Protein AF-A0A328SPN2-F1 (afdb_monomer_lite)

Secondary structure (DSSP, 8-state):
------------------------EEE--EEEETT-EEEEEEEES-TT---SEEEEEETTEEPB-TTSPBP-EEPBTTEEEEEEE--TTPPSEEEEEEEEEEETTEEEEEEEEEEEEEPP---

Foldseek 3Di:
DDDDPPPDPPPPDDDDPPPDPPKAKEWEEAEEAAQDKDKTKIFIPAQVDQFWWKWKDKQNHTAADPVRHGDTFTDHRRMTIDIGGHHNPDDFDKIKIKIWTDGPPDDIYIYIYIYGHDYDPPD

Sequence (123 aa):
SGSTQCDKLTSEKTELTVTPKELTLTTENITATAGTTTTLTATFNDDTLNTGKVVFKVNGKTVKDENGKVIYAKVVNGQVSVEYTLPESMKAGNYTITAVYTSPNSEKLTAEATLTVAKASNN

Structure (mmCIF, N/CA/C/O backbone):
data_AF-A0A328SPN2-F1
#
_entry.id   AF-A0A328SPN2-F1
#
loop_
_atom_site.group_PDB
_atom_site.id
_atom_site.type_symbol
_atom_site.label_atom_id
_atom_site.label_alt_id
_atom_site.label_comp_id
_atom_site.label_asym_id
_atom_site.label_entity_id
_atom_site.label_seq_id
_atom_site.pdbx_PDB_ins_code
_atom_site.Cartn_x
_atom_site.Cartn_y
_atom_site.Cartn_z
_atom_site.occupancy
_atom_site.B_iso_or_equiv
_atom_site.auth_seq_id
_atom_site.auth_comp_id
_atom_site.auth_asym_id
_atom_site.auth_atom_id
_atom_site.pdbx_PDB_model_num
ATOM 1 N N . SER A 1 1 ? 42.173 -7.570 25.280 1.00 43.69 1 SER A N 1
ATOM 2 C CA . SER A 1 1 ? 41.361 -6.397 24.901 1.00 43.69 1 SER A CA 1
ATOM 3 C C . SER A 1 1 ? 41.631 -6.137 23.431 1.00 43.69 1 SER A C 1
ATOM 5 O O . SER A 1 1 ? 42.754 -5.807 23.107 1.00 43.69 1 SER A O 1
ATOM 7 N N . GLY A 1 2 ? 40.783 -6.476 22.467 1.00 51.25 2 GLY A N 1
ATOM 8 C CA . GLY A 1 2 ? 39.332 -6.359 22.453 1.00 51.25 2 GLY A CA 1
ATOM 9 C C . GLY A 1 2 ? 38.983 -5.088 21.686 1.00 51.25 2 GLY A C 1
ATOM 10 O O . GLY A 1 2 ? 38.875 -4.046 22.319 1.00 51.25 2 GLY A O 1
ATOM 11 N N . SER A 1 3 ? 38.902 -5.185 20.354 1.00 55.75 3 SER A N 1
ATOM 12 C CA . SER A 1 3 ? 37.994 -4.441 19.460 1.00 55.75 3 SER A CA 1
ATOM 13 C C . SER A 1 3 ? 38.424 -4.662 18.010 1.00 55.75 3 SER A C 1
ATOM 15 O O . SER A 1 3 ? 39.330 -4.015 17.499 1.00 55.75 3 SER A O 1
ATOM 17 N N . THR A 1 4 ? 37.772 -5.618 17.354 1.00 43.88 4 THR A N 1
ATOM 18 C CA . THR A 1 4 ? 37.669 -5.677 15.896 1.00 43.88 4 THR A CA 1
ATOM 19 C C . THR A 1 4 ? 36.889 -4.454 15.438 1.00 43.88 4 THR A C 1
ATOM 21 O O . THR A 1 4 ? 35.688 -4.346 15.685 1.00 43.88 4 THR A O 1
ATOM 24 N N . GLN A 1 5 ? 37.591 -3.524 14.806 1.00 52.28 5 GLN A N 1
ATOM 25 C CA . GLN A 1 5 ? 37.007 -2.398 14.105 1.00 52.28 5 GLN A CA 1
ATOM 26 C C . GLN A 1 5 ? 36.361 -2.970 12.840 1.00 52.28 5 GLN A C 1
ATOM 28 O O . GLN A 1 5 ? 37.025 -3.340 11.878 1.00 52.28 5 GLN A O 1
ATOM 33 N N . CYS A 1 6 ? 35.053 -3.201 12.910 1.00 48.41 6 CYS A N 1
ATOM 34 C CA . CYS A 1 6 ? 34.244 -3.532 11.753 1.00 48.41 6 CYS A CA 1
ATOM 35 C C . CYS A 1 6 ? 34.095 -2.254 10.926 1.00 48.41 6 CYS A C 1
ATOM 37 O O . CYS A 1 6 ? 33.157 -1.478 11.119 1.00 48.41 6 CYS A O 1
ATOM 39 N N . ASP A 1 7 ? 35.066 -2.028 10.044 1.00 49.19 7 ASP A N 1
ATOM 40 C CA . ASP A 1 7 ? 34.957 -1.087 8.943 1.00 49.19 7 ASP A CA 1
ATOM 41 C C . ASP A 1 7 ? 33.705 -1.440 8.144 1.00 49.19 7 ASP A C 1
ATOM 43 O O . ASP A 1 7 ? 33.605 -2.450 7.442 1.00 49.19 7 ASP A O 1
ATOM 47 N N . LYS A 1 8 ? 32.685 -0.616 8.360 1.00 45.72 8 LYS A N 1
ATOM 48 C CA . LYS A 1 8 ? 31.441 -0.620 7.618 1.00 45.72 8 LYS A CA 1
ATOM 49 C C . LYS A 1 8 ? 31.827 -0.379 6.164 1.00 45.72 8 LYS A C 1
ATOM 51 O O . LYS A 1 8 ? 32.244 0.721 5.823 1.00 45.72 8 LYS A O 1
ATOM 56 N N . LEU A 1 9 ? 31.719 -1.423 5.345 1.00 42.84 9 LEU A N 1
ATOM 57 C CA . LEU A 1 9 ? 31.901 -1.386 3.898 1.00 42.84 9 LEU A CA 1
ATOM 58 C C . LE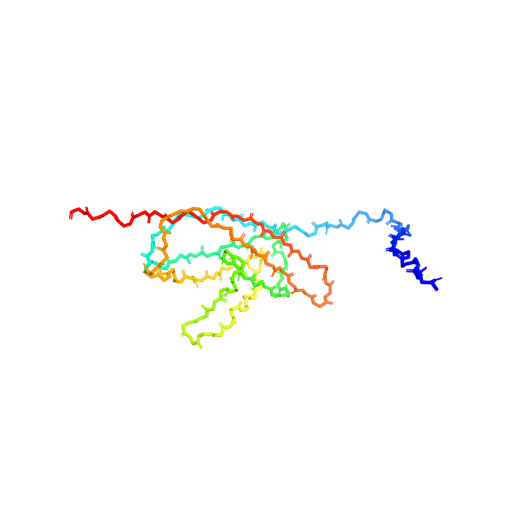U A 1 9 ? 31.040 -0.257 3.311 1.00 42.84 9 LEU A C 1
ATOM 60 O O . LEU A 1 9 ? 29.857 -0.443 3.027 1.00 42.84 9 LEU A O 1
ATOM 64 N N . THR A 1 10 ? 31.624 0.928 3.152 1.00 47.28 10 THR A N 1
ATOM 65 C CA . THR A 1 10 ? 31.104 1.948 2.252 1.00 47.28 10 THR A CA 1
ATOM 66 C C . THR A 1 10 ? 31.436 1.424 0.864 1.00 47.28 10 THR A C 1
ATOM 68 O O . THR A 1 10 ? 32.588 1.362 0.446 1.00 47.28 10 THR A O 1
ATOM 71 N N . SER A 1 11 ? 30.419 0.887 0.198 1.00 44.78 11 SER A N 1
ATOM 72 C CA . SER A 1 11 ? 30.539 0.495 -1.198 1.00 44.78 11 SER A CA 1
ATOM 73 C C . SER A 1 11 ? 30.584 1.775 -2.025 1.00 44.78 11 SER A C 1
ATOM 75 O O . SER A 1 11 ? 29.546 2.320 -2.385 1.00 44.78 11 SER A O 1
ATOM 77 N N . GLU A 1 12 ? 31.782 2.278 -2.304 1.00 49.69 12 GLU A N 1
ATOM 78 C CA . GLU A 1 12 ? 31.994 3.243 -3.382 1.00 49.69 12 GLU A CA 1
ATOM 79 C C . GLU A 1 12 ? 31.922 2.485 -4.711 1.00 49.69 12 GLU A C 1
ATOM 81 O O . GLU A 1 12 ? 32.922 2.024 -5.259 1.00 49.69 12 GLU A O 1
ATOM 86 N N . LYS A 1 13 ? 30.699 2.300 -5.216 1.00 45.00 13 LYS A N 1
ATOM 87 C CA . LYS A 1 13 ? 30.462 1.797 -6.570 1.00 45.00 13 LYS A CA 1
ATOM 88 C C . LYS A 1 13 ? 30.538 2.979 -7.535 1.00 45.00 13 LYS A C 1
ATOM 90 O O . LYS A 1 13 ? 29.569 3.704 -7.733 1.00 45.00 13 LYS A O 1
ATOM 95 N N . THR A 1 14 ? 31.722 3.187 -8.101 1.00 50.28 14 THR A N 1
ATOM 96 C CA . THR A 1 14 ? 31.916 4.007 -9.304 1.00 50.28 14 THR A CA 1
ATOM 97 C C . THR A 1 14 ? 31.395 3.218 -10.497 1.00 50.28 14 THR A C 1
ATOM 99 O O . THR A 1 14 ? 31.971 2.176 -10.763 1.00 50.28 14 THR A O 1
ATOM 102 N N . GLU A 1 15 ? 30.374 3.679 -11.231 1.00 36.97 15 GLU A N 1
ATOM 103 C CA . GLU A 1 15 ? 30.016 3.095 -12.537 1.00 36.97 15 GLU A CA 1
ATOM 104 C C . GLU A 1 15 ? 29.089 4.017 -13.369 1.00 36.97 15 GLU A C 1
ATOM 106 O O . GLU A 1 15 ? 27.953 4.277 -12.993 1.00 36.97 15 GLU A O 1
ATOM 111 N N . LEU A 1 16 ? 29.620 4.496 -14.505 1.00 35.09 16 LEU A N 1
ATOM 112 C CA . LEU A 1 16 ? 28.966 4.789 -15.799 1.00 35.09 16 LEU A CA 1
ATOM 113 C C . LEU A 1 16 ? 27.556 5.430 -15.795 1.00 35.09 16 LEU A C 1
ATOM 115 O O . LEU A 1 16 ? 26.543 4.755 -15.639 1.00 35.09 16 LEU A O 1
ATOM 119 N N . THR A 1 17 ? 27.475 6.716 -16.154 1.00 35.28 17 THR A N 1
ATOM 120 C CA . THR A 1 17 ? 26.235 7.446 -16.483 1.00 35.28 17 THR A CA 1
ATOM 121 C C . THR A 1 17 ? 25.639 7.009 -17.830 1.00 35.28 17 THR A C 1
ATOM 123 O O . THR A 1 17 ? 25.603 7.756 -18.804 1.00 35.28 17 THR A O 1
ATOM 126 N N . VAL A 1 18 ? 25.115 5.788 -17.893 1.00 37.69 18 VAL A N 1
ATOM 127 C CA . VAL A 1 18 ? 23.928 5.522 -18.713 1.00 37.69 18 VAL A CA 1
ATOM 128 C C . VAL A 1 18 ? 22.783 5.954 -17.822 1.00 37.69 18 VAL A C 1
ATOM 130 O O . VAL A 1 18 ? 22.556 5.262 -16.845 1.00 37.69 18 VAL A O 1
ATOM 133 N N . THR A 1 19 ? 22.130 7.095 -18.065 1.00 43.31 19 THR A N 1
ATOM 134 C CA . THR A 1 19 ? 20.940 7.488 -17.290 1.00 43.31 19 THR A CA 1
ATOM 135 C C . THR A 1 19 ? 19.914 6.364 -17.437 1.00 43.31 19 THR A C 1
ATOM 137 O O . THR A 1 19 ? 19.288 6.266 -18.497 1.00 43.31 19 THR A O 1
ATOM 140 N N . PRO A 1 20 ? 19.767 5.455 -16.454 1.00 54.03 20 PRO A N 1
ATOM 141 C CA . PRO A 1 20 ? 18.756 4.426 -16.549 1.00 54.03 20 PRO A CA 1
ATOM 142 C C . PRO A 1 20 ? 17.435 5.170 -16.399 1.00 54.03 20 PRO A C 1
ATOM 144 O O . PRO A 1 20 ? 17.353 6.149 -15.654 1.00 54.03 20 PRO A O 1
ATOM 147 N N . LYS A 1 21 ? 16.383 4.746 -17.095 1.00 59.94 21 LYS A N 1
ATOM 148 C CA . LYS A 1 21 ? 15.044 5.203 -16.727 1.00 59.94 21 LYS A CA 1
ATOM 149 C C . LYS A 1 21 ? 14.805 4.711 -15.298 1.00 59.94 21 LYS A C 1
ATOM 151 O O . LYS A 1 21 ? 14.551 3.526 -15.098 1.00 59.94 21 LYS A O 1
ATOM 156 N N . GLU A 1 22 ? 14.992 5.590 -14.316 1.00 74.44 22 GLU A N 1
ATOM 157 C CA . GLU A 1 22 ? 14.819 5.250 -12.910 1.00 74.44 22 GLU A CA 1
ATOM 158 C C . GLU A 1 22 ? 13.347 4.930 -12.705 1.00 74.44 22 GLU A C 1
ATOM 160 O O . GLU A 1 22 ? 12.478 5.796 -12.816 1.00 74.44 22 GLU A O 1
ATOM 165 N N . LEU A 1 23 ? 13.056 3.654 -12.487 1.00 85.44 23 LEU A N 1
ATOM 166 C CA . LEU A 1 23 ? 11.712 3.220 -12.175 1.00 85.44 23 LEU A CA 1
ATOM 167 C C . LEU A 1 23 ? 11.364 3.783 -10.794 1.00 85.44 23 LEU A C 1
ATOM 169 O O . LEU A 1 23 ? 12.057 3.499 -9.820 1.00 85.44 23 LEU A O 1
ATOM 173 N N . THR A 1 24 ? 10.304 4.578 -10.702 1.00 88.25 24 THR A N 1
ATOM 174 C CA . THR A 1 24 ? 9.827 5.117 -9.425 1.00 88.25 24 THR A CA 1
ATOM 175 C C . THR A 1 24 ? 8.490 4.495 -9.072 1.00 88.25 24 THR A C 1
ATOM 177 O O . THR A 1 24 ? 7.689 4.175 -9.947 1.00 88.25 24 THR A O 1
ATOM 180 N N . LEU A 1 25 ? 8.271 4.297 -7.773 1.00 91.75 25 LEU A N 1
ATOM 181 C CA . LEU A 1 25 ? 7.007 3.847 -7.209 1.00 91.75 25 LEU A CA 1
ATOM 182 C C . LEU A 1 25 ? 6.399 5.011 -6.436 1.00 91.75 25 LEU A C 1
ATOM 184 O O . LEU A 1 25 ? 7.073 5.625 -5.611 1.00 91.75 25 LEU A O 1
ATOM 188 N N . THR A 1 26 ? 5.126 5.281 -6.669 1.00 92.56 26 THR A N 1
ATOM 189 C CA . THR A 1 26 ? 4.337 6.242 -5.906 1.00 92.56 26 THR A CA 1
ATOM 190 C C . THR A 1 26 ? 3.115 5.545 -5.328 1.00 92.56 26 THR A C 1
ATOM 192 O O . THR A 1 26 ? 2.639 4.532 -5.837 1.00 92.56 26 THR A O 1
ATOM 195 N N . THR A 1 27 ? 2.631 6.054 -4.205 1.00 93.38 27 THR A N 1
ATOM 196 C CA . THR A 1 27 ? 1.379 5.627 -3.582 1.00 93.38 27 THR A CA 1
ATOM 197 C C . THR A 1 27 ? 0.687 6.868 -3.037 1.00 93.38 27 THR A C 1
ATOM 199 O O . THR A 1 27 ? 1.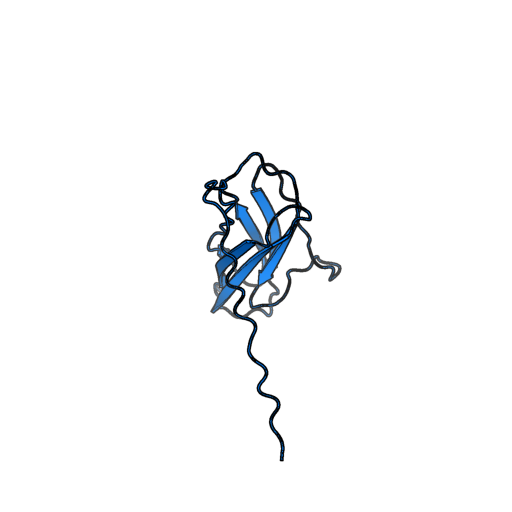340 7.885 -2.788 1.00 93.38 27 THR A O 1
ATOM 202 N N . GLU A 1 28 ? -0.631 6.814 -2.910 1.00 90.88 28 GLU A N 1
ATOM 203 C CA . GLU A 1 28 ? -1.447 7.972 -2.569 1.00 90.88 28 GLU A CA 1
ATOM 204 C C . GLU A 1 28 ? -1.925 7.910 -1.121 1.00 90.88 28 GLU A C 1
ATOM 206 O O . GLU A 1 28 ? -2.041 6.842 -0.513 1.00 90.88 28 GLU A O 1
ATOM 211 N N . ASN A 1 29 ? -2.182 9.084 -0.546 1.00 92.75 29 ASN A N 1
ATOM 212 C CA . ASN A 1 29 ? -2.792 9.179 0.768 1.00 92.75 29 ASN A CA 1
ATOM 213 C C . ASN A 1 29 ? -4.254 8.729 0.705 1.00 92.75 29 ASN A C 1
ATOM 215 O O . ASN A 1 29 ? -4.988 9.003 -0.239 1.00 92.75 29 ASN A O 1
ATOM 219 N N . ILE A 1 30 ? -4.680 8.020 1.742 1.00 91.81 30 ILE A N 1
ATOM 220 C CA . ILE A 1 30 ? -5.993 7.384 1.777 1.00 91.81 30 ILE A CA 1
ATOM 221 C C . ILE A 1 30 ? -6.678 7.785 3.068 1.00 91.81 30 ILE A C 1
ATOM 223 O O . ILE A 1 30 ? -6.059 7.810 4.131 1.00 91.81 30 ILE A O 1
ATOM 227 N N . THR A 1 31 ? -7.969 8.085 2.986 1.00 91.94 31 THR A N 1
ATOM 228 C CA . THR A 1 31 ? -8.814 8.270 4.166 1.00 91.94 31 THR A CA 1
ATOM 229 C C . THR A 1 31 ? -9.833 7.147 4.205 1.00 91.94 31 THR A C 1
ATOM 231 O O . THR A 1 31 ? -10.576 6.958 3.248 1.00 91.94 31 THR A O 1
ATOM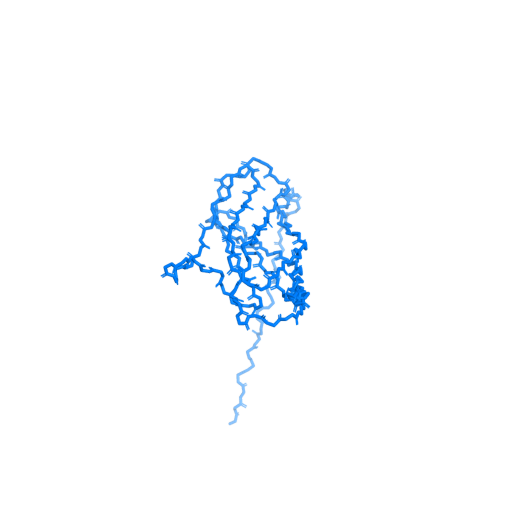 234 N N . ALA A 1 32 ? -9.854 6.401 5.303 1.00 91.19 32 ALA A N 1
ATOM 235 C CA . ALA A 1 32 ? -10.760 5.277 5.500 1.00 91.19 32 ALA A CA 1
ATOM 236 C C . ALA A 1 32 ? -11.331 5.307 6.918 1.00 91.19 32 ALA A C 1
ATOM 238 O O . ALA A 1 32 ? -10.807 5.982 7.803 1.00 91.19 32 ALA A O 1
ATOM 239 N N . THR A 1 33 ? -12.398 4.559 7.157 1.00 90.62 33 THR A N 1
ATOM 240 C CA . THR A 1 33 ? -12.954 4.370 8.502 1.00 90.62 33 THR A CA 1
ATOM 241 C C . THR A 1 33 ? -12.592 2.970 8.994 1.00 90.62 33 THR A C 1
ATOM 243 O O . THR A 1 33 ? -12.490 2.031 8.201 1.00 90.62 33 THR A O 1
ATOM 246 N N . ALA A 1 34 ? -12.359 2.804 10.296 1.00 89.56 34 ALA A N 1
ATOM 247 C CA . ALA A 1 34 ? -12.157 1.470 10.864 1.00 89.56 34 ALA A CA 1
ATOM 248 C C . ALA A 1 34 ? -13.356 0.563 10.518 1.00 89.56 34 ALA A C 1
ATOM 250 O O . ALA A 1 34 ? -14.497 1.016 10.574 1.00 89.56 34 ALA A O 1
ATOM 251 N N . GLY A 1 35 ? -13.096 -0.686 10.122 1.00 86.88 35 GLY A N 1
ATOM 252 C CA . GLY A 1 35 ? -14.129 -1.622 9.658 1.00 86.88 35 GLY A CA 1
ATOM 253 C C . GLY A 1 35 ? -14.502 -1.513 8.179 1.00 86.88 35 GLY A C 1
ATOM 254 O O . GLY A 1 35 ? -15.306 -2.309 7.706 1.00 86.88 35 GLY A O 1
ATOM 255 N N . THR A 1 36 ? -13.936 -0.560 7.431 1.00 89.94 36 THR A N 1
ATOM 256 C CA . THR A 1 36 ? -14.207 -0.411 5.991 1.00 89.94 36 THR A CA 1
ATOM 257 C C . THR A 1 36 ? -13.090 -0.995 5.135 1.00 89.94 36 THR A C 1
ATOM 259 O O . THR A 1 36 ? -11.918 -1.016 5.527 1.00 89.94 36 THR A O 1
ATOM 262 N N . THR A 1 37 ? -13.458 -1.470 3.948 1.00 90.81 37 THR A N 1
ATOM 263 C CA . THR A 1 37 ? -12.501 -1.861 2.913 1.00 90.81 37 THR A CA 1
ATOM 264 C C . THR A 1 37 ? -12.033 -0.624 2.165 1.00 90.81 37 THR A C 1
ATOM 266 O O . THR A 1 37 ? -12.846 0.160 1.682 1.00 90.81 37 THR A O 1
ATOM 269 N N . THR A 1 38 ? -10.717 -0.452 2.074 1.00 91.19 38 THR A N 1
ATOM 270 C CA . THR A 1 38 ? -10.082 0.598 1.280 1.00 91.19 38 THR A CA 1
ATOM 271 C C . THR A 1 38 ? -9.188 -0.012 0.215 1.00 91.19 38 THR A C 1
ATOM 273 O O . THR A 1 38 ? -8.599 -1.071 0.423 1.00 91.19 38 THR A O 1
ATOM 276 N N . THR A 1 39 ? -9.018 0.686 -0.901 1.00 93.06 39 THR A N 1
ATOM 277 C CA . THR A 1 39 ? -8.111 0.253 -1.966 1.00 93.06 39 THR A CA 1
ATOM 278 C C . THR A 1 39 ? -6.767 0.945 -1.811 1.00 93.06 39 THR A C 1
ATOM 280 O O . THR A 1 39 ? -6.682 2.165 -1.901 1.00 93.06 39 THR A O 1
ATOM 283 N N . LEU A 1 40 ? -5.714 0.168 -1.577 1.00 92.56 40 LEU A N 1
ATOM 284 C CA . LEU A 1 40 ? -4.334 0.633 -1.610 1.00 92.56 40 LEU A CA 1
ATOM 285 C C . LEU A 1 40 ? -3.842 0.584 -3.053 1.00 92.56 40 LEU A C 1
ATOM 287 O O . LEU A 1 40 ? -3.768 -0.494 -3.647 1.00 92.56 40 LEU A O 1
ATOM 291 N N . THR A 1 41 ? -3.505 1.741 -3.608 1.00 93.38 41 THR A N 1
ATOM 292 C CA . THR A 1 41 ? -2.960 1.869 -4.958 1.00 93.38 41 THR A CA 1
ATOM 293 C C . THR A 1 41 ? -1.473 2.183 -4.899 1.00 93.38 41 THR A C 1
ATOM 295 O O . THR A 1 41 ? -0.993 2.927 -4.036 1.00 93.38 41 THR A O 1
ATOM 298 N N . ALA A 1 42 ? -0.718 1.594 -5.818 1.00 92.94 42 ALA A N 1
ATOM 299 C CA . ALA A 1 42 ? 0.617 2.067 -6.123 1.00 92.94 42 ALA A CA 1
ATOM 300 C C . ALA A 1 42 ? 0.815 2.124 -7.636 1.00 92.94 42 ALA A C 1
ATOM 302 O O . ALA A 1 42 ? 0.367 1.245 -8.377 1.00 92.94 42 ALA A O 1
ATOM 303 N N . THR A 1 43 ? 1.486 3.177 -8.073 1.00 93.56 43 THR A N 1
ATOM 304 C CA . THR A 1 43 ? 1.654 3.527 -9.477 1.00 93.56 43 THR A CA 1
ATOM 305 C C . THR A 1 43 ? 3.135 3.677 -9.759 1.00 93.56 43 THR A C 1
ATOM 307 O O . THR A 1 43 ? 3.893 4.216 -8.955 1.00 93.56 43 THR A O 1
ATOM 310 N N . PHE A 1 44 ? 3.561 3.160 -10.897 1.00 92.25 44 PHE A N 1
ATOM 311 C CA . PHE A 1 44 ? 4.913 3.290 -11.394 1.00 92.25 44 PHE A CA 1
ATOM 312 C C . PHE A 1 44 ? 4.949 4.381 -12.457 1.00 92.25 44 PHE A C 1
ATOM 314 O O . PHE A 1 44 ? 3.981 4.588 -13.180 1.00 92.25 44 PHE A O 1
ATOM 321 N N . ASN A 1 45 ? 6.092 5.041 -12.614 1.00 90.12 45 ASN A N 1
ATOM 322 C CA . ASN A 1 45 ? 6.327 5.970 -13.728 1.00 90.12 45 ASN A CA 1
ATOM 323 C C . ASN A 1 45 ? 6.520 5.271 -15.096 1.00 90.12 45 ASN A C 1
ATOM 325 O O . ASN A 1 45 ? 6.980 5.891 -16.060 1.00 90.12 45 ASN A O 1
ATOM 329 N N . ASP A 1 46 ? 6.218 3.975 -15.172 1.00 88.06 46 ASP A N 1
ATOM 330 C CA . ASP A 1 46 ? 6.331 3.155 -16.367 1.00 88.06 46 ASP A CA 1
ATOM 331 C C . ASP A 1 46 ? 5.114 2.234 -16.499 1.00 88.06 46 ASP A C 1
ATOM 333 O O . ASP A 1 46 ? 5.038 1.175 -15.875 1.00 88.06 46 ASP A O 1
ATOM 337 N N . ASP A 1 47 ? 4.170 2.631 -17.350 1.00 87.81 47 ASP A N 1
ATOM 338 C CA . ASP A 1 47 ? 2.951 1.872 -17.641 1.00 87.81 47 ASP A CA 1
ATOM 339 C C . ASP A 1 47 ? 3.216 0.576 -18.423 1.00 87.81 47 ASP A C 1
ATOM 341 O O . ASP A 1 47 ? 2.339 -0.272 -18.535 1.00 87.81 47 ASP A O 1
ATOM 345 N N . THR A 1 48 ? 4.422 0.367 -18.960 1.00 87.25 48 THR A N 1
ATOM 346 C CA . THR A 1 48 ? 4.767 -0.890 -19.646 1.00 87.25 48 THR A CA 1
ATOM 347 C C . THR A 1 48 ? 5.223 -1.975 -18.670 1.00 87.25 48 THR A C 1
ATOM 349 O O . THR A 1 48 ? 5.321 -3.155 -19.036 1.00 87.25 48 THR A O 1
ATOM 352 N N . LEU A 1 49 ? 5.438 -1.613 -17.401 1.00 87.06 49 LEU A N 1
ATOM 353 C CA . LEU A 1 49 ? 5.852 -2.531 -16.356 1.00 87.06 49 LEU A CA 1
ATOM 354 C C . LEU A 1 49 ? 4.735 -3.527 -16.016 1.00 87.06 49 LEU A C 1
ATOM 356 O O . LEU A 1 49 ? 3.713 -3.191 -15.426 1.00 87.06 49 LEU A O 1
ATOM 360 N N . ASN A 1 50 ? 4.960 -4.797 -16.345 1.00 88.00 50 ASN A N 1
ATOM 361 C CA . ASN A 1 50 ? 4.028 -5.902 -16.079 1.00 88.00 50 ASN A CA 1
ATOM 362 C C . ASN A 1 50 ? 4.681 -7.043 -15.274 1.00 88.00 50 ASN A C 1
ATOM 364 O O . ASN A 1 50 ? 4.221 -8.192 -15.260 1.00 88.00 50 ASN A O 1
ATOM 368 N N . THR A 1 51 ? 5.809 -6.734 -14.635 1.00 87.25 51 THR A N 1
ATOM 369 C CA . THR A 1 51 ? 6.665 -7.683 -13.920 1.00 87.25 51 THR A CA 1
ATOM 370 C C . THR A 1 51 ? 6.859 -7.264 -12.474 1.00 87.25 51 THR A C 1
ATOM 372 O O . THR A 1 51 ? 6.786 -6.086 -12.145 1.00 87.25 51 THR A O 1
ATOM 375 N N . GLY A 1 52 ? 7.168 -8.234 -11.615 1.00 89.12 52 GLY A N 1
ATOM 376 C CA . GLY A 1 52 ? 7.389 -7.996 -10.194 1.00 89.12 52 GLY A CA 1
ATOM 377 C C . GLY A 1 52 ? 6.106 -8.034 -9.366 1.00 89.12 52 GLY A C 1
ATOM 378 O O . GLY A 1 52 ? 5.019 -8.374 -9.845 1.00 89.12 52 GLY A O 1
ATOM 379 N N . LYS A 1 53 ? 6.272 -7.780 -8.071 1.00 92.50 53 LYS A N 1
ATOM 380 C CA . LYS A 1 53 ? 5.220 -7.867 -7.058 1.00 92.50 53 LYS A CA 1
ATOM 381 C C . LYS A 1 53 ? 5.331 -6.684 -6.113 1.00 92.50 53 LYS A C 1
ATOM 383 O O . LYS A 1 53 ? 6.439 -6.281 -5.771 1.00 92.50 53 LYS A O 1
ATOM 388 N N . VAL A 1 54 ? 4.197 -6.181 -5.650 1.00 93.56 54 VAL A N 1
ATOM 389 C CA . VAL A 1 54 ? 4.113 -5.158 -4.611 1.00 93.56 54 VAL A CA 1
ATOM 390 C C . VAL A 1 54 ? 3.483 -5.759 -3.366 1.00 93.56 54 VAL A C 1
ATOM 392 O O . VAL A 1 54 ? 2.501 -6.500 -3.428 1.00 93.56 54 VAL A O 1
ATOM 395 N N . VAL A 1 55 ? 4.085 -5.450 -2.226 1.00 94.31 55 VAL A N 1
ATOM 396 C CA . VAL A 1 55 ? 3.585 -5.795 -0.902 1.00 94.31 55 VAL A CA 1
ATOM 397 C C . VAL A 1 55 ? 3.286 -4.502 -0.169 1.00 94.31 55 VAL A C 1
ATOM 399 O O . VAL A 1 55 ? 4.172 -3.665 -0.001 1.00 94.31 55 VAL A O 1
ATOM 402 N N . PHE A 1 56 ? 2.054 -4.362 0.302 1.00 94.31 56 PHE A N 1
ATOM 403 C CA . PHE A 1 56 ? 1.659 -3.230 1.126 1.00 94.31 56 PHE A CA 1
ATOM 404 C C . PHE A 1 56 ? 1.863 -3.541 2.605 1.00 94.31 56 PHE A C 1
ATOM 406 O O . PHE A 1 56 ? 1.630 -4.658 3.078 1.00 94.31 56 PHE A O 1
ATOM 413 N N . LYS A 1 57 ? 2.293 -2.530 3.350 1.00 93.56 57 LYS A N 1
ATOM 414 C CA . LYS A 1 57 ? 2.349 -2.544 4.806 1.00 93.56 57 LYS A CA 1
ATOM 415 C C . LYS A 1 57 ? 1.579 -1.353 5.336 1.00 93.56 57 LYS A C 1
ATOM 417 O O . LYS A 1 57 ? 1.744 -0.255 4.829 1.00 93.56 57 LYS A O 1
ATOM 422 N N . VAL A 1 58 ? 0.791 -1.565 6.375 1.00 92.50 58 VAL A N 1
ATOM 423 C CA . VAL A 1 58 ? 0.103 -0.506 7.105 1.00 92.50 58 VAL A CA 1
ATOM 424 C C . VAL A 1 58 ? 0.662 -0.497 8.519 1.00 92.50 58 VAL A C 1
ATOM 426 O O . VAL A 1 58 ? 0.632 -1.510 9.220 1.00 92.50 58 VAL A O 1
ATOM 429 N N . ASN A 1 59 ? 1.225 0.636 8.931 1.00 88.81 59 ASN A N 1
ATOM 430 C CA . ASN A 1 59 ? 1.881 0.816 10.223 1.00 88.81 59 ASN A CA 1
ATOM 431 C C . ASN A 1 59 ? 2.972 -0.240 10.497 1.00 88.81 59 ASN A C 1
ATOM 433 O O . ASN A 1 59 ? 3.011 -0.866 11.558 1.00 88.81 59 ASN A O 1
ATOM 437 N N . GLY A 1 60 ? 3.786 -0.540 9.479 1.00 86.25 60 GLY A N 1
ATOM 438 C CA . GLY A 1 60 ? 4.827 -1.574 9.532 1.00 86.25 60 GLY A CA 1
ATOM 439 C C . GLY A 1 60 ? 4.322 -3.024 9.480 1.00 86.25 60 GLY A C 1
ATOM 440 O O . GLY A 1 60 ? 5.131 -3.938 9.306 1.00 86.25 60 GLY A O 1
ATOM 441 N N . LYS A 1 61 ? 3.006 -3.263 9.567 1.00 89.88 61 LYS A N 1
ATOM 442 C CA . LYS A 1 61 ? 2.406 -4.597 9.453 1.00 89.88 61 LYS A CA 1
ATOM 443 C C . LYS A 1 61 ? 2.058 -4.902 8.007 1.00 89.88 61 LYS A C 1
ATOM 445 O O . LYS A 1 61 ? 1.391 -4.115 7.349 1.00 89.88 61 LYS A O 1
ATOM 450 N N . THR A 1 62 ? 2.476 -6.061 7.521 1.00 91.69 62 THR A N 1
ATOM 451 C CA . THR A 1 62 ? 2.137 -6.504 6.168 1.00 91.69 62 THR A CA 1
ATOM 452 C C . THR A 1 62 ? 0.636 -6.720 6.029 1.00 91.69 62 THR A C 1
ATOM 454 O O . THR A 1 62 ? 0.030 -7.394 6.865 1.00 91.69 62 THR A O 1
ATOM 457 N N . VAL A 1 63 ? 0.068 -6.174 4.958 1.00 90.81 63 VAL A N 1
ATOM 458 C CA . VAL A 1 63 ? -1.323 -6.389 4.577 1.00 90.81 63 VAL A CA 1
ATOM 459 C C . VAL A 1 63 ? -1.531 -7.863 4.232 1.00 90.81 63 VAL A C 1
ATOM 461 O O . VAL A 1 63 ? -0.733 -8.489 3.524 1.00 90.81 63 VAL A O 1
ATOM 464 N N . LYS A 1 64 ? -2.596 -8.428 4.794 1.00 89.62 64 LYS A N 1
ATOM 465 C CA . LYS A 1 64 ? -2.966 -9.831 4.659 1.00 89.62 64 LYS A CA 1
ATOM 466 C C . LYS A 1 64 ? -4.396 -9.933 4.153 1.00 89.62 64 LYS A C 1
ATOM 468 O O . LYS A 1 64 ? -5.213 -9.072 4.457 1.00 89.62 64 LYS A O 1
ATOM 473 N N . ASP A 1 65 ? -4.640 -10.996 3.411 1.00 85.56 65 ASP A N 1
ATOM 474 C CA . ASP A 1 65 ? -5.952 -11.429 2.953 1.00 85.56 65 ASP A CA 1
ATOM 475 C C . ASP A 1 65 ? -6.806 -11.934 4.131 1.00 85.56 65 ASP A C 1
ATOM 477 O O . ASP A 1 65 ? -6.272 -12.172 5.222 1.00 85.56 65 ASP A O 1
ATOM 481 N N . GLU A 1 66 ? -8.101 -12.171 3.907 1.00 81.31 66 GLU A N 1
ATOM 482 C CA . GLU A 1 66 ? -9.041 -12.732 4.895 1.00 81.31 66 GLU A CA 1
ATOM 483 C C . GLU A 1 66 ? -8.535 -14.048 5.511 1.00 81.31 66 GLU A C 1
ATOM 485 O O . GLU A 1 66 ? -8.754 -14.334 6.686 1.00 81.31 66 GLU A O 1
ATOM 490 N N . ASN A 1 67 ? -7.747 -14.812 4.750 1.00 83.69 67 ASN A N 1
ATOM 491 C CA . ASN A 1 67 ? -7.121 -16.061 5.191 1.00 83.69 67 ASN A CA 1
ATOM 492 C C . ASN A 1 67 ? -5.839 -15.861 6.032 1.00 83.69 67 ASN A C 1
ATOM 494 O O . ASN A 1 67 ? -5.115 -16.814 6.322 1.00 83.69 67 ASN A O 1
ATOM 498 N N . GLY A 1 68 ? -5.473 -14.618 6.363 1.00 83.25 68 GLY A N 1
ATOM 499 C CA . GLY A 1 68 ? -4.247 -14.283 7.095 1.00 83.25 68 GLY A CA 1
ATOM 500 C C . GLY A 1 68 ? -2.955 -14.428 6.276 1.00 83.25 68 GLY A C 1
ATOM 501 O O . GLY A 1 68 ? -1.850 -14.327 6.830 1.00 83.25 68 GLY A O 1
ATOM 502 N N . LYS A 1 69 ? -3.069 -14.640 4.959 1.00 88.44 69 LYS A N 1
ATOM 503 C CA . LYS A 1 69 ? -1.942 -14.781 4.029 1.00 88.44 69 LYS A CA 1
ATOM 504 C C . LYS A 1 69 ? -1.495 -13.418 3.511 1.00 88.44 69 LYS A C 1
ATOM 506 O O . LYS A 1 69 ? -2.319 -12.575 3.193 1.00 88.44 69 LYS A O 1
ATOM 511 N N . VAL A 1 70 ? -0.184 -13.206 3.390 1.00 89.94 70 VAL A N 1
ATOM 512 C CA . VAL A 1 70 ? 0.368 -11.968 2.811 1.00 89.94 70 VAL A CA 1
ATOM 513 C C . VAL A 1 70 ? -0.138 -11.772 1.381 1.00 89.94 70 VAL A C 1
ATOM 515 O O . VAL A 1 70 ? -0.037 -12.692 0.557 1.00 89.94 70 VAL A O 1
ATOM 518 N N . ILE A 1 71 ? -0.634 -10.565 1.097 1.00 90.69 71 ILE A N 1
ATOM 519 C CA . ILE A 1 71 ? -1.057 -10.173 -0.246 1.00 90.69 71 ILE A CA 1
ATOM 520 C C . ILE A 1 71 ? 0.176 -9.752 -1.043 1.00 90.69 71 ILE A C 1
ATOM 522 O O . ILE A 1 71 ? 0.876 -8.802 -0.694 1.00 90.69 71 ILE A O 1
ATOM 526 N N . TYR A 1 72 ? 0.438 -10.488 -2.121 1.00 91.31 72 TYR A N 1
ATOM 527 C CA . TYR A 1 72 ? 1.441 -10.137 -3.119 1.00 91.31 72 TYR A CA 1
ATOM 528 C C . TYR A 1 72 ? 0.712 -9.721 -4.381 1.00 91.31 72 TYR A C 1
ATOM 530 O O . TYR A 1 72 ? 0.207 -10.571 -5.115 1.00 91.31 72 TYR A O 1
ATOM 538 N N . ALA A 1 73 ? 0.662 -8.423 -4.626 1.00 91.25 73 ALA A N 1
ATOM 539 C CA . ALA A 1 73 ? -0.064 -7.887 -5.754 1.00 91.25 73 ALA A CA 1
ATOM 540 C C . ALA A 1 73 ? 0.852 -7.811 -6.973 1.00 91.25 73 ALA A C 1
ATOM 542 O O . ALA A 1 73 ? 1.990 -7.348 -6.885 1.00 91.25 73 ALA A O 1
ATOM 543 N N . LYS A 1 74 ? 0.395 -8.349 -8.102 1.00 91.62 74 LYS A N 1
ATOM 544 C CA . LYS A 1 74 ? 1.159 -8.324 -9.347 1.00 91.62 74 LYS A CA 1
ATOM 545 C C . LYS A 1 74 ? 1.045 -6.936 -9.968 1.00 91.62 74 LYS A C 1
ATOM 547 O O . LYS A 1 74 ? -0.051 -6.393 -10.028 1.00 91.62 74 LYS A O 1
ATOM 552 N N . VAL A 1 75 ? 2.163 -6.401 -10.450 1.00 91.00 75 VAL A N 1
ATOM 553 C CA . VAL A 1 75 ? 2.143 -5.153 -11.219 1.00 91.00 75 VAL A CA 1
ATOM 554 C C . VAL A 1 75 ? 1.574 -5.436 -12.603 1.00 91.00 75 VAL A C 1
ATOM 556 O O . VAL A 1 75 ? 2.046 -6.342 -13.297 1.00 91.00 75 VAL A O 1
ATOM 559 N N . VAL A 1 76 ? 0.554 -4.675 -12.983 1.00 91.12 76 VAL A N 1
ATOM 560 C CA . VAL A 1 76 ? -0.091 -4.742 -14.293 1.00 91.12 76 VAL A CA 1
ATOM 561 C C . VAL A 1 76 ? -0.147 -3.329 -14.843 1.00 91.12 76 VAL A C 1
ATOM 563 O O . VAL A 1 76 ? -0.694 -2.436 -14.207 1.00 91.12 76 VAL A O 1
ATOM 566 N N . ASN A 1 77 ? 0.434 -3.137 -16.020 1.00 90.88 77 ASN A N 1
ATOM 567 C CA . ASN A 1 77 ? 0.477 -1.863 -16.721 1.00 90.88 77 ASN A CA 1
ATOM 568 C C . ASN A 1 77 ? 0.984 -0.695 -15.846 1.00 90.88 77 ASN A C 1
ATOM 570 O O . ASN A 1 77 ? 0.348 0.351 -15.762 1.00 90.88 77 ASN A O 1
ATOM 574 N N . GLY A 1 78 ? 2.076 -0.915 -15.108 1.00 89.38 78 GLY A N 1
ATOM 575 C CA . GLY A 1 78 ? 2.649 0.078 -14.197 1.00 89.38 78 GLY A CA 1
ATOM 576 C C . GLY A 1 78 ? 1.766 0.427 -13.006 1.00 89.38 78 GLY A C 1
ATOM 577 O O . GLY A 1 78 ? 1.996 1.439 -12.355 1.00 89.38 78 GLY A O 1
ATOM 578 N N . GLN A 1 79 ? 0.763 -0.385 -12.689 1.00 92.19 79 GLN A N 1
ATOM 579 C CA . GLN A 1 79 ? -0.156 -0.103 -11.599 1.00 92.19 79 GLN A CA 1
ATOM 580 C C . GLN A 1 79 ? -0.443 -1.353 -10.777 1.00 92.19 79 GLN A C 1
ATOM 582 O O . GLN A 1 79 ? -0.303 -2.496 -11.225 1.00 92.19 79 GLN A O 1
ATOM 587 N N . VAL A 1 80 ? -0.818 -1.129 -9.526 1.00 93.62 80 VAL A N 1
ATOM 588 C CA . VAL A 1 80 ? -1.236 -2.184 -8.620 1.00 93.62 80 VAL A CA 1
ATOM 589 C C . VAL A 1 80 ? -2.292 -1.656 -7.662 1.00 93.62 80 VAL A C 1
ATOM 591 O O . VAL A 1 80 ? -2.170 -0.554 -7.128 1.00 93.62 80 VAL A O 1
ATOM 594 N N . SER A 1 81 ? -3.322 -2.459 -7.431 1.00 92.12 81 SER A N 1
ATOM 595 C CA . SER A 1 81 ? -4.395 -2.169 -6.490 1.00 92.12 81 SER A CA 1
ATOM 596 C C . SER A 1 81 ? -4.627 -3.377 -5.591 1.00 92.12 81 SER A C 1
ATOM 598 O O . SER A 1 81 ? -4.590 -4.527 -6.034 1.00 92.12 81 SER A O 1
ATOM 600 N N . VAL A 1 82 ? -4.809 -3.115 -4.300 1.00 91.81 82 VAL A N 1
ATOM 601 C CA . VAL A 1 82 ? -5.097 -4.134 -3.291 1.00 91.81 82 VAL A CA 1
ATOM 602 C C . VAL A 1 82 ? -6.206 -3.638 -2.394 1.00 91.81 82 VAL A C 1
ATOM 604 O O . VAL A 1 82 ? -6.084 -2.580 -1.784 1.00 91.81 82 VAL A O 1
ATOM 607 N N . GLU A 1 83 ? -7.262 -4.427 -2.270 1.00 91.19 83 GLU A N 1
ATOM 608 C CA . GLU A 1 83 ? -8.294 -4.188 -1.273 1.00 91.19 83 GLU A CA 1
ATOM 609 C C . GLU A 1 83 ? -7.783 -4.610 0.107 1.00 91.19 83 GLU A C 1
ATOM 611 O O . GLU A 1 83 ? -7.258 -5.707 0.302 1.00 91.19 83 GLU A O 1
ATOM 616 N N . TYR A 1 84 ? -7.900 -3.701 1.067 1.00 89.56 84 TYR A N 1
ATOM 617 C CA . TYR A 1 84 ? -7.516 -3.915 2.449 1.00 89.56 84 TYR A CA 1
ATOM 618 C C . TYR A 1 84 ? -8.657 -3.506 3.370 1.00 89.56 84 TYR A C 1
ATOM 620 O O . TYR A 1 84 ? -9.019 -2.332 3.455 1.00 89.56 84 TYR A O 1
ATOM 628 N N . THR A 1 85 ? -9.203 -4.478 4.094 1.00 89.38 85 THR A N 1
ATOM 629 C CA . THR A 1 85 ? -10.198 -4.225 5.135 1.00 89.38 85 THR A CA 1
ATOM 630 C C . THR A 1 85 ? -9.503 -3.809 6.421 1.00 89.38 85 THR A C 1
ATOM 632 O O . THR A 1 85 ? -8.749 -4.577 7.026 1.00 89.38 85 THR A O 1
ATOM 635 N N . LEU A 1 86 ? -9.751 -2.570 6.847 1.00 88.62 86 LEU A N 1
ATOM 636 C CA . LEU A 1 86 ? -9.239 -2.074 8.115 1.00 88.62 86 LEU A CA 1
ATOM 637 C C . LEU A 1 86 ? -9.974 -2.788 9.255 1.00 88.62 86 LEU A C 1
ATOM 639 O O . LEU A 1 86 ? -11.204 -2.780 9.275 1.00 88.62 86 LEU A O 1
ATOM 643 N N . PRO A 1 87 ? -9.267 -3.352 10.248 1.00 86.81 87 PRO A N 1
ATOM 644 C CA . PRO A 1 87 ? -9.930 -3.969 11.387 1.00 86.81 87 PRO A CA 1
ATOM 645 C C . PRO A 1 87 ? -10.718 -2.918 12.181 1.00 86.81 87 PRO A C 1
ATOM 647 O O . PRO A 1 87 ? -10.220 -1.819 12.417 1.00 86.81 87 PRO A O 1
ATOM 650 N N . GLU A 1 88 ? -11.910 -3.265 12.666 1.00 86.31 88 GLU A N 1
ATOM 651 C CA . GLU A 1 88 ? -12.738 -2.368 13.497 1.00 86.31 88 GLU A CA 1
ATOM 652 C C . GLU A 1 88 ? -12.027 -1.926 14.787 1.00 86.31 88 GLU A C 1
ATOM 654 O O . GLU A 1 88 ? -12.261 -0.839 15.305 1.00 86.31 88 GLU A O 1
ATOM 659 N N . SER A 1 89 ? -11.089 -2.740 15.281 1.00 85.88 89 SER A N 1
ATOM 660 C CA . SER A 1 89 ? -10.252 -2.408 16.440 1.00 85.88 89 SER A CA 1
ATOM 661 C C . SER A 1 89 ? -9.176 -1.345 16.147 1.00 85.88 89 SER A C 1
ATOM 663 O O . SER A 1 89 ? -8.426 -0.971 17.058 1.00 85.88 89 SER A O 1
ATOM 665 N N . MET A 1 90 ? -9.031 -0.889 14.899 1.00 87.38 90 MET A N 1
ATOM 666 C CA . MET A 1 90 ? -8.080 0.155 14.523 1.00 87.38 90 MET A CA 1
ATOM 667 C C . MET A 1 90 ? -8.541 1.505 15.076 1.00 87.38 90 MET A C 1
ATOM 669 O O . MET A 1 90 ? -9.699 1.891 14.947 1.00 87.38 90 MET A O 1
ATOM 673 N N . LYS A 1 91 ? -7.630 2.236 15.721 1.00 88.50 91 LYS A N 1
ATOM 674 C CA . LYS A 1 91 ? -7.955 3.543 16.299 1.00 88.50 91 LYS A CA 1
ATOM 675 C C . LYS A 1 91 ? -7.991 4.603 15.205 1.00 88.50 91 LYS A C 1
ATOM 677 O O . LYS A 1 91 ? -7.257 4.519 14.230 1.00 88.50 91 LYS A O 1
ATOM 682 N N . ALA A 1 92 ? -8.807 5.633 15.403 1.00 90.19 92 ALA A N 1
ATOM 683 C CA . ALA A 1 92 ? -8.724 6.822 14.569 1.00 90.19 92 ALA A CA 1
ATOM 684 C C . ALA A 1 92 ? -7.341 7.475 14.729 1.00 90.19 92 ALA A C 1
ATOM 686 O O . ALA A 1 92 ? -6.839 7.602 15.850 1.00 90.19 92 ALA A O 1
ATOM 687 N N . GLY A 1 93 ? -6.722 7.864 13.619 1.00 91.25 93 GLY A N 1
ATOM 688 C CA . GLY A 1 93 ? -5.357 8.378 13.602 1.00 91.25 93 GLY A CA 1
ATOM 689 C C . GLY A 1 93 ? -4.697 8.276 12.233 1.00 91.25 93 GLY A C 1
ATOM 690 O O . GLY A 1 93 ? -5.291 7.794 11.273 1.00 91.25 93 GLY A O 1
ATOM 691 N N . ASN A 1 94 ? -3.455 8.743 12.149 1.00 93.44 94 ASN A N 1
ATOM 692 C CA . ASN A 1 94 ? -2.616 8.589 10.966 1.00 93.44 94 ASN A CA 1
ATOM 693 C C . ASN A 1 94 ? -1.749 7.331 11.088 1.00 93.44 94 ASN A C 1
ATOM 695 O O . ASN A 1 94 ? -1.216 7.019 12.151 1.00 93.44 94 ASN A O 1
ATOM 699 N N . TYR A 1 95 ? -1.623 6.612 9.982 1.00 93.19 95 TYR A N 1
ATOM 700 C CA . TYR A 1 95 ? -0.824 5.405 9.861 1.00 93.19 95 TYR A CA 1
ATOM 701 C C . TYR A 1 95 ? -0.003 5.472 8.582 1.00 93.19 95 TYR A C 1
ATOM 703 O O . TYR A 1 95 ? -0.484 5.937 7.553 1.00 93.19 95 TYR A O 1
ATOM 711 N N . THR A 1 96 ? 1.224 4.966 8.621 1.00 94.06 96 THR A N 1
ATOM 712 C CA . THR A 1 96 ? 2.079 4.925 7.433 1.00 94.06 96 THR A CA 1
ATOM 713 C C . THR A 1 96 ? 1.723 3.722 6.568 1.00 94.06 96 THR A C 1
ATOM 715 O O . THR A 1 96 ? 1.760 2.583 7.037 1.00 94.06 96 THR A O 1
ATOM 718 N N . ILE A 1 97 ? 1.395 3.965 5.306 1.00 94.94 97 ILE A N 1
ATOM 719 C CA . ILE A 1 97 ? 1.345 2.952 4.256 1.00 94.94 97 ILE A CA 1
ATOM 720 C C . ILE A 1 97 ? 2.741 2.871 3.649 1.00 94.94 97 ILE A C 1
ATOM 722 O O . ILE A 1 97 ? 3.296 3.886 3.248 1.00 94.94 97 ILE A O 1
ATOM 726 N N . THR A 1 98 ? 3.296 1.672 3.543 1.00 93.94 98 THR A N 1
ATOM 727 C CA . THR A 1 98 ? 4.541 1.420 2.818 1.00 93.94 98 THR A CA 1
ATOM 728 C C . THR A 1 98 ? 4.262 0.417 1.710 1.00 93.94 98 THR A C 1
ATOM 730 O O . THR A 1 98 ? 3.967 -0.749 1.986 1.00 93.94 98 THR A O 1
ATOM 733 N N . ALA A 1 99 ? 4.373 0.847 0.461 1.00 94.00 99 ALA A N 1
ATOM 734 C CA . ALA A 1 99 ? 4.363 -0.029 -0.698 1.00 94.00 99 ALA A CA 1
ATOM 735 C C . ALA A 1 99 ? 5.797 -0.476 -0.988 1.00 94.00 99 ALA A C 1
ATOM 737 O O . ALA A 1 99 ? 6.703 0.345 -1.111 1.00 94.00 99 ALA A O 1
ATOM 738 N N . VAL A 1 100 ? 6.018 -1.784 -1.069 1.00 92.81 100 VAL A N 1
ATOM 739 C CA . VAL A 1 100 ? 7.333 -2.370 -1.336 1.00 92.81 100 VAL A CA 1
ATOM 740 C C . VAL A 1 100 ? 7.254 -3.183 -2.612 1.00 92.81 100 VAL A 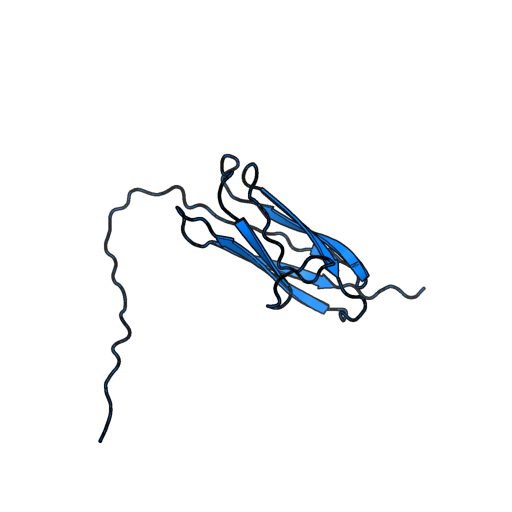C 1
ATOM 742 O O . VAL A 1 100 ? 6.641 -4.249 -2.631 1.00 92.81 100 VAL A O 1
ATOM 745 N N . TYR A 1 101 ? 7.897 -2.698 -3.663 1.00 92.56 101 TYR A N 1
ATOM 746 C CA . TYR A 1 101 ? 8.045 -3.418 -4.916 1.00 92.56 101 TYR A CA 1
ATOM 747 C C . TYR A 1 101 ? 9.268 -4.330 -4.880 1.00 92.56 101 TYR A C 1
ATOM 749 O O . TYR A 1 101 ? 10.326 -3.987 -4.351 1.00 92.56 101 TYR A O 1
ATOM 757 N N . THR A 1 102 ? 9.128 -5.524 -5.439 1.00 89.50 102 THR A N 1
ATOM 758 C CA . THR A 1 102 ? 10.207 -6.498 -5.582 1.00 89.50 102 THR A CA 1
ATOM 759 C C . THR A 1 102 ? 10.085 -7.194 -6.930 1.00 89.50 102 THR A C 1
ATOM 761 O O . THR A 1 102 ? 9.029 -7.727 -7.281 1.00 89.50 102 THR A O 1
ATOM 764 N N . SER A 1 103 ? 11.184 -7.219 -7.677 1.00 86.62 103 SER A N 1
ATOM 765 C CA . SER A 1 103 ? 11.301 -7.860 -8.985 1.00 86.62 103 SER A CA 1
ATOM 766 C C . SER A 1 103 ? 12.601 -8.658 -9.046 1.00 86.62 103 SER A C 1
ATOM 768 O O . SER A 1 103 ? 13.575 -8.258 -8.414 1.00 86.62 103 SER A O 1
ATOM 770 N N . PRO A 1 104 ? 12.647 -9.781 -9.783 1.00 81.25 104 PRO A N 1
ATOM 771 C CA . PRO A 1 104 ? 13.888 -10.528 -9.972 1.00 81.25 104 PRO A CA 1
ATOM 772 C C . PRO A 1 104 ? 14.945 -9.755 -10.778 1.00 81.25 104 PRO A C 1
ATOM 774 O O . PRO A 1 104 ? 16.127 -10.033 -10.627 1.00 81.25 104 PRO A O 1
ATOM 777 N N . ASN A 1 105 ? 14.528 -8.801 -11.620 1.00 78.44 105 ASN A N 1
ATOM 778 C CA . ASN A 1 105 ? 15.402 -8.083 -12.559 1.00 78.44 105 ASN A CA 1
ATOM 779 C C . ASN A 1 105 ? 15.512 -6.579 -12.257 1.00 78.44 105 ASN A C 1
ATOM 781 O O . ASN A 1 105 ? 16.018 -5.825 -13.083 1.00 78.44 105 ASN A O 1
ATOM 785 N N . SER A 1 106 ? 14.973 -6.112 -11.130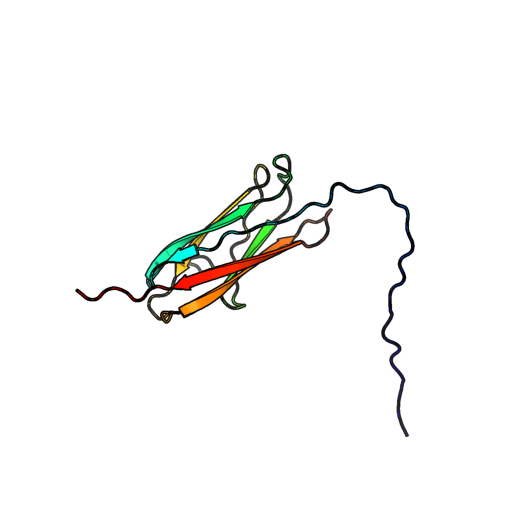 1.00 77.69 106 SER A N 1
ATOM 786 C CA . SER A 1 106 ? 14.950 -4.686 -10.793 1.00 77.69 106 SER A CA 1
ATOM 787 C C . SER A 1 106 ? 15.259 -4.486 -9.323 1.00 77.69 106 SER A C 1
ATOM 789 O O . SER A 1 106 ? 14.995 -5.362 -8.497 1.00 77.69 106 SER A O 1
ATOM 791 N N . GLU A 1 107 ? 15.774 -3.308 -8.995 1.00 83.31 107 GLU A N 1
ATOM 792 C CA . GLU A 1 107 ? 15.989 -2.928 -7.609 1.00 83.31 107 GLU A CA 1
ATOM 793 C C . GLU A 1 107 ? 14.665 -2.826 -6.846 1.00 83.31 107 GLU A C 1
ATOM 795 O O . GLU A 1 107 ? 13.581 -2.617 -7.403 1.00 83.31 107 GLU A O 1
ATOM 800 N N . LYS A 1 108 ? 14.758 -3.020 -5.533 1.00 86.81 108 LYS A N 1
ATOM 801 C CA . LYS A 1 108 ? 13.618 -2.888 -4.635 1.00 86.81 108 LYS A CA 1
ATOM 802 C C . LYS A 1 108 ? 13.235 -1.414 -4.549 1.00 86.81 108 LYS A C 1
ATOM 804 O O . LYS A 1 108 ? 14.026 -0.607 -4.072 1.00 86.81 108 LYS A O 1
ATOM 809 N N . LE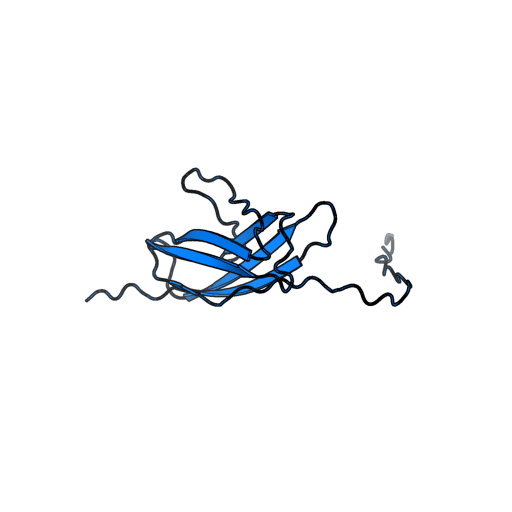U A 1 109 ? 11.997 -1.097 -4.912 1.00 90.50 109 LEU A N 1
ATOM 810 C CA . LEU A 1 109 ? 11.443 0.246 -4.748 1.00 90.50 109 LEU A CA 1
ATOM 811 C C . LEU A 1 109 ? 10.524 0.287 -3.537 1.00 90.50 109 LEU A C 1
ATOM 813 O O . LEU A 1 109 ? 9.842 -0.691 -3.210 1.00 90.50 109 LEU A O 1
ATOM 817 N N . THR A 1 110 ? 10.505 1.430 -2.869 1.00 90.88 110 THR A N 1
ATOM 818 C CA . THR A 1 110 ? 9.632 1.676 -1.727 1.00 90.88 110 THR A CA 1
ATOM 819 C C . THR A 1 110 ? 8.955 3.018 -1.882 1.00 90.88 110 THR A C 1
ATOM 821 O O . THR A 1 110 ? 9.616 3.997 -2.213 1.00 90.88 110 THR A O 1
ATOM 824 N N . ALA A 1 111 ? 7.660 3.056 -1.603 1.00 92.75 111 ALA A N 1
ATOM 825 C CA . ALA A 1 111 ? 6.885 4.281 -1.555 1.00 92.75 111 ALA A CA 1
ATOM 826 C C . ALA A 1 111 ? 6.122 4.344 -0.238 1.00 92.75 111 ALA A C 1
ATOM 828 O O . ALA A 1 111 ? 5.687 3.314 0.285 1.00 92.75 111 ALA A O 1
ATOM 829 N N . GLU A 1 112 ? 5.969 5.550 0.289 1.00 93.00 112 GLU A N 1
ATOM 830 C CA . GLU A 1 112 ? 5.278 5.798 1.544 1.00 93.00 112 GLU A CA 1
ATOM 831 C C . GLU A 1 112 ? 4.102 6.742 1.316 1.00 93.00 112 GLU A C 1
ATOM 833 O O . GLU A 1 112 ? 4.200 7.704 0.557 1.00 93.00 112 GLU A O 1
ATOM 838 N N . ALA A 1 113 ? 2.992 6.459 1.986 1.00 94.12 113 ALA A N 1
ATOM 839 C CA . ALA A 1 113 ? 1.812 7.308 2.020 1.00 94.12 113 ALA A CA 1
ATOM 840 C C . ALA A 1 113 ? 1.194 7.299 3.418 1.00 94.12 113 ALA A C 1
ATOM 842 O O . ALA A 1 113 ? 1.580 6.521 4.293 1.00 94.12 113 ALA A O 1
ATOM 843 N N . THR A 1 114 ? 0.203 8.157 3.626 1.00 93.94 114 THR A N 1
ATOM 844 C CA . THR A 1 114 ? -0.510 8.262 4.899 1.00 93.94 114 THR A CA 1
ATOM 845 C C . THR A 1 114 ? -1.922 7.712 4.755 1.00 93.94 114 THR A C 1
ATOM 847 O O . THR A 1 114 ? -2.705 8.201 3.943 1.00 93.94 114 THR A O 1
ATOM 850 N N . LEU A 1 115 ? -2.259 6.730 5.587 1.00 93.19 115 LEU A N 1
ATOM 851 C CA . LEU A 1 115 ? -3.620 6.278 5.843 1.00 93.19 115 LEU A CA 1
ATOM 852 C C . LEU A 1 115 ? -4.187 7.057 7.028 1.00 93.19 115 LEU A C 1
ATOM 854 O O . LEU A 1 115 ? -3.727 6.906 8.160 1.00 93.19 115 LEU A O 1
ATOM 858 N N . THR A 1 116 ? -5.209 7.860 6.779 1.00 93.81 116 THR A N 1
ATOM 859 C CA . THR A 1 116 ? -5.964 8.551 7.821 1.00 93.81 116 THR A CA 1
ATOM 860 C C . THR A 1 116 ? -7.193 7.726 8.165 1.00 93.81 116 THR A C 1
ATOM 862 O O . THR A 1 116 ? -8.116 7.605 7.364 1.00 93.81 116 THR A O 1
ATOM 865 N N . VAL A 1 117 ? -7.208 7.154 9.365 1.00 92.88 117 VAL A N 1
ATOM 866 C CA . VAL A 1 117 ? -8.379 6.469 9.908 1.00 92.88 117 VAL A CA 1
ATOM 867 C C . VAL A 1 117 ? -9.274 7.506 10.568 1.00 92.88 117 VAL A C 1
ATOM 869 O O . VAL A 1 117 ? -8.951 8.035 11.634 1.00 92.88 117 VAL A O 1
ATOM 872 N N . ALA A 1 118 ? -10.395 7.812 9.923 1.00 88.31 118 ALA A N 1
ATOM 873 C CA . ALA A 1 118 ? -11.434 8.656 10.487 1.00 88.31 118 ALA A CA 1
ATOM 874 C C . ALA A 1 118 ? -12.178 7.902 11.598 1.00 88.31 118 ALA A C 1
ATOM 876 O O . ALA A 1 118 ? -12.390 6.687 11.525 1.00 88.31 118 ALA A O 1
ATOM 877 N N . LYS A 1 119 ? -12.594 8.631 12.637 1.00 77.00 119 LYS A N 1
ATOM 878 C CA . LYS A 1 119 ? -13.498 8.087 13.651 1.00 77.00 119 LYS A CA 1
ATOM 879 C C . LYS A 1 119 ? -14.828 7.754 12.972 1.00 77.00 119 LYS A C 1
ATOM 881 O O . LYS A 1 119 ? -15.335 8.581 12.220 1.00 77.00 119 LYS A O 1
ATOM 886 N N . ALA A 1 120 ? -15.390 6.577 13.249 1.00 64.62 120 ALA A N 1
ATOM 887 C CA . ALA A 1 120 ? -16.773 6.302 12.883 1.00 64.62 120 ALA A CA 1
ATOM 888 C C . ALA A 1 120 ? -17.649 7.382 13.533 1.00 64.62 120 ALA A C 1
ATOM 890 O O . ALA A 1 120 ? -17.630 7.557 14.755 1.00 64.62 120 ALA A O 1
ATOM 891 N N . SER A 1 121 ? -18.335 8.173 12.714 1.00 51.53 121 SER A N 1
ATOM 892 C CA . SER A 1 121 ? -19.289 9.158 13.202 1.00 51.53 121 SER A CA 1
ATOM 893 C C . SER A 1 121 ? -20.457 8.392 13.816 1.00 51.53 121 SER A C 1
ATOM 895 O O . SER A 1 121 ? -21.358 7.963 13.103 1.00 51.53 121 SER A O 1
ATOM 897 N N . ASN A 1 122 ? -20.425 8.165 15.130 1.00 48.84 122 ASN A N 1
ATOM 898 C CA . ASN A 1 122 ? -21.611 7.762 15.875 1.00 48.84 122 ASN A CA 1
ATOM 899 C C . ASN A 1 122 ? -22.564 8.962 15.861 1.00 48.84 122 ASN A C 1
ATOM 901 O O . ASN A 1 122 ? -22.368 9.905 16.629 1.00 48.84 122 ASN A O 1
ATOM 905 N N . ASN A 1 123 ? -23.510 8.944 14.925 1.00 41.00 123 ASN A N 1
ATOM 906 C CA . ASN A 1 123 ? -24.673 9.824 14.924 1.00 41.00 123 ASN A CA 1
ATOM 907 C C . ASN A 1 123 ? -25.728 9.300 15.900 1.00 41.00 123 ASN A C 1
ATOM 909 O O . ASN A 1 123 ? -25.891 8.060 15.959 1.00 41.00 123 ASN A O 1
#

Radius of gyration: 18.75 Å; chains: 1; bounding box: 66×26×44 Å

pLDDT: mean 81.13, std 17.83, range [35.09, 94.94]